Protein AF-00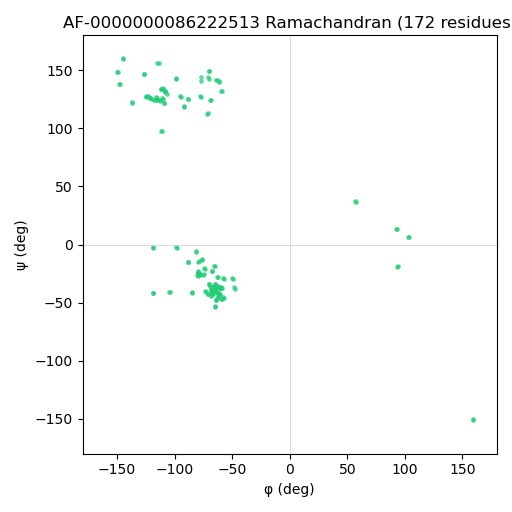00000086222513 (afdb_homodimer)

Sequence (176 aa):
MNMETVELKVEMVGIHEKRVRKCLSKLKGIDKVEVEAKSEKVVVMGYAHKNRILKAIRRSGLKADFWSPQNELLQAYAANFTFNKFLHMNMETVELKVEMVGIHEKRVRKCLSKLKGIDKVEVEAKSEKVVVMGYAHKNRILKAIRRSGLKADFWSPQNELLQAYAANFTFNKFLH

Organism: Solanum pennellii (NCBI:txid28526)

Secondary structure (DSSP, 8-state):
---EEEEEEE--SSHHHHHHHHHHHTSTTEEEEEEETTTTEEEEEESS-HHHHHHHHHHTT--EEE--HHHHHHHHHHTTTGGGGGT-/---EEEEEEE--SSHHHHHHHHHHHTSTTEEEEEEETTTTEEEEEESS-HHHHHHHHHHTT--EEE--HHHHHHHHHHTTGGGGGGT-

Radius of gyration: 19.34 Å; Cα contacts (8 Å, |Δi|>4): 231; chains: 2; bounding box: 24×59×64 Å

Nearest PDB structures (foldseek):
  8r7d-assembly2_C  TM=9.690E-01  e=1.485E-02  Oryza sativa
  1qup-assembly1_B  TM=9.233E-01  e=1.818E-02  Saccharomyces cerevisiae
  1cc7-assembly1_A  TM=8.878E-01  e=4.375E-02  Saccharomyces cerevisiae
  6fp6-assembly4_H  TM=8.822E-01  e=6.562E-02  Homo sapiens
  6fp6-assembly8_P  TM=8.823E-01  e=1.053E-01  Homo sapiens

InterPro domains:
  IPR006121 Heavy metal-associated domain, HMA [PF00403] (17-61)
  IPR006121 Heavy metal-associated domain, HMA [PS50846] (1-65)
  IPR006121 Heavy metal-associated domain, HMA [cd00371] (7-64)
  IPR036163 Heavy metal-associated domain superfamily [SSF55008] (3-70)

Structure (mmCIF, N/CA/C/O backbone):
data_AF-0000000086222513-model_v1
#
loop_
_entity.id
_entity.type
_entity.pdbx_description
1 polymer 'Heavy metal-associated isoprenylated plant protein 30-like'
#
loop_
_atom_site.group_PDB
_atom_site.id
_atom_site.type_symbol
_atom_site.label_atom_id
_atom_site.label_alt_id
_atom_site.label_comp_id
_atom_site.label_asym_id
_atom_site.label_entity_id
_atom_site.label_seq_id
_atom_site.pdbx_PDB_ins_code
_atom_site.Cartn_x
_atom_site.Cartn_y
_atom_site.Cartn_z
_atom_site.occupancy
_atom_site.B_iso_or_equiv
_atom_site.auth_seq_id
_atom_site.auth_comp_id
_atom_site.auth_asym_id
_atom_site.auth_atom_id
_atom_site.pdbx_PDB_model_num
ATOM 1 N N . MET A 1 1 ? 5.281 30.734 15.453 1 66.5 1 MET A N 1
ATOM 2 C CA . MET A 1 1 ? 4.844 30.141 14.188 1 66.5 1 MET A CA 1
ATOM 3 C C . MET A 1 1 ? 3.527 29.391 14.359 1 66.5 1 MET A C 1
ATOM 5 O O . MET A 1 1 ? 3.301 28.766 15.398 1 66.5 1 MET A O 1
ATOM 9 N N . ASN A 1 2 ? 2.424 29.734 13.664 1 87.69 2 ASN A N 1
ATOM 10 C CA . ASN A 1 2 ? 1.096 29.172 13.898 1 87.69 2 ASN A CA 1
ATOM 11 C C . ASN A 1 2 ? 0.971 27.781 13.305 1 87.69 2 ASN A C 1
ATOM 13 O O . ASN A 1 2 ? 1.627 27.453 12.312 1 87.69 2 ASN A O 1
ATOM 17 N N . MET A 1 3 ? 0.255 27.062 14.055 1 91.12 3 MET A N 1
ATOM 18 C CA . MET A 1 3 ? -0.045 25.719 13.586 1 91.12 3 MET A CA 1
ATOM 19 C C . MET A 1 3 ? -0.782 25.75 12.25 1 91.12 3 MET A C 1
ATOM 21 O O . MET A 1 3 ? -1.661 26.594 12.047 1 91.12 3 MET A O 1
ATOM 25 N N . GLU A 1 4 ? -0.305 24.922 11.297 1 95.12 4 GLU A N 1
ATOM 26 C CA . GLU A 1 4 ? -0.98 24.828 10.008 1 95.12 4 GLU A CA 1
ATOM 27 C C . GLU A 1 4 ? -1.569 23.438 9.797 1 95.12 4 GLU A C 1
ATOM 29 O O . GLU A 1 4 ? -1.175 22.484 10.469 1 95.12 4 GLU A O 1
ATOM 34 N N . THR A 1 5 ? -2.617 23.422 8.906 1 97.06 5 THR A N 1
ATOM 35 C CA . THR A 1 5 ? -3.213 22.156 8.477 1 97.06 5 THR A CA 1
ATOM 36 C C . THR A 1 5 ? -2.867 21.859 7.023 1 97.06 5 THR A C 1
ATOM 38 O O . THR A 1 5 ? -3.074 22.703 6.148 1 97.06 5 THR A O 1
ATOM 41 N N . VAL A 1 6 ? -2.262 20.766 6.859 1 97.06 6 VAL A N 1
ATOM 42 C CA . VAL A 1 6 ? -1.928 20.312 5.512 1 97.06 6 VAL A CA 1
ATOM 43 C C . VAL A 1 6 ? -2.789 19.109 5.145 1 97.06 6 VAL A C 1
ATOM 45 O O . VAL A 1 6 ? -2.867 18.141 5.906 1 97.06 6 VAL A O 1
ATOM 48 N N . GLU A 1 7 ? -3.496 19.203 4.008 1 96.88 7 GLU A N 1
ATOM 49 C CA . GLU A 1 7 ? -4.305 18.094 3.512 1 96.88 7 GLU A CA 1
ATOM 50 C C . GLU A 1 7 ? -3.674 17.469 2.27 1 96.88 7 GLU A C 1
ATOM 52 O O . GLU A 1 7 ? -3.293 18.172 1.336 1 96.88 7 GLU A O 1
ATOM 57 N N . LEU A 1 8 ? -3.619 16.156 2.348 1 96.88 8 LEU A N 1
ATOM 58 C CA . LEU A 1 8 ? -3.012 15.43 1.237 1 96.88 8 LEU A CA 1
ATOM 59 C C . LEU A 1 8 ? -3.955 14.352 0.712 1 96.88 8 LEU A C 1
ATOM 61 O O . LEU A 1 8 ? -4.766 13.812 1.466 1 96.88 8 LEU A O 1
ATOM 65 N N . LYS A 1 9 ? -3.891 14.109 -0.596 1 93.94 9 LYS A N 1
ATOM 66 C CA . LYS A 1 9 ? -4.406 12.898 -1.227 1 93.94 9 LYS A CA 1
ATOM 67 C C . LYS A 1 9 ? -3.322 11.828 -1.331 1 93.94 9 LYS A C 1
ATOM 69 O O . LYS A 1 9 ? -2.266 12.062 -1.92 1 93.94 9 LYS A O 1
ATOM 74 N N . VAL A 1 10 ? -3.57 10.719 -0.691 1 92.31 10 VAL A N 1
ATOM 75 C CA . VAL A 1 10 ? -2.611 9.617 -0.683 1 92.31 10 VAL A CA 1
ATOM 76 C C . VAL A 1 10 ? -3.26 8.359 -1.253 1 92.31 10 VAL A C 1
ATOM 78 O O . VAL A 1 10 ? -4.324 7.938 -0.79 1 92.31 10 VAL A O 1
ATOM 81 N N . GLU A 1 11 ? -2.656 7.754 -2.246 1 87 11 GLU A N 1
ATOM 82 C CA . GLU A 1 11 ? -3.182 6.512 -2.809 1 87 11 GLU A CA 1
ATOM 83 C C . GLU A 1 11 ? -2.982 5.344 -1.849 1 87 11 GLU A C 1
ATOM 85 O O . GLU A 1 11 ? -1.849 4.969 -1.547 1 87 11 GLU A O 1
ATOM 90 N N . MET A 1 12 ? -4.078 4.844 -1.332 1 80.19 12 MET A N 1
ATOM 91 C CA . MET A 1 12 ? -4 3.793 -0.323 1 80.19 12 MET A CA 1
ATOM 92 C C . MET A 1 12 ? -4.68 2.518 -0.813 1 80.19 12 MET A C 1
ATOM 94 O O . MET A 1 12 ? -4.195 1.414 -0.563 1 80.19 12 MET A O 1
ATOM 98 N N . VAL A 1 13 ? -5.73 2.668 -1.409 1 73.81 13 VAL A N 1
ATOM 99 C CA . VAL A 1 13 ? -6.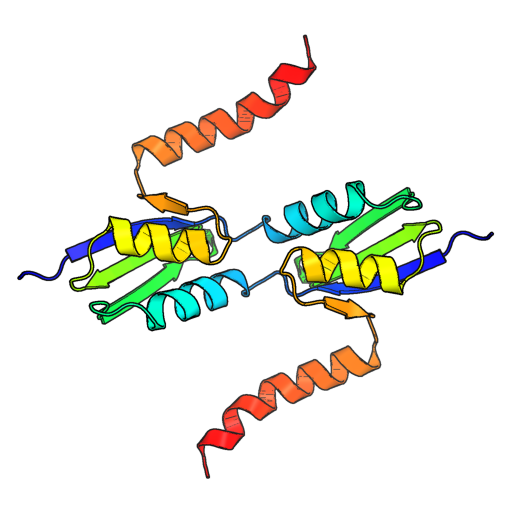52 1.505 -1.803 1 73.81 13 VAL A CA 1
ATOM 100 C C . VAL A 1 13 ? -6.18 1.11 -3.238 1 73.81 13 VAL A C 1
ATOM 102 O O . VAL A 1 13 ? -6.137 1.961 -4.129 1 73.81 13 VAL A O 1
ATOM 105 N N . GLY A 1 14 ? -5.828 -0.152 -3.443 1 77.81 14 GLY A N 1
ATOM 106 C CA . GLY A 1 14 ? -5.605 -0.636 -4.797 1 77.81 14 GLY A CA 1
ATOM 107 C C . GLY A 1 14 ? -4.152 -0.563 -5.223 1 77.81 14 GLY A C 1
ATOM 108 O O . GLY A 1 14 ? -3.742 -1.238 -6.168 1 77.81 14 GLY A O 1
ATOM 109 N N . ILE A 1 15 ? -3.455 0.23 -4.508 1 74.88 15 ILE A N 1
ATOM 110 C CA . ILE A 1 15 ? -2.061 0.443 -4.883 1 74.88 15 ILE A CA 1
ATOM 111 C C . ILE A 1 15 ? -1.274 -0.854 -4.707 1 74.88 15 ILE A C 1
ATOM 113 O O . ILE A 1 15 ? -0.42 -1.187 -5.531 1 74.88 15 ILE A O 1
ATOM 117 N N . HIS A 1 16 ? -1.688 -1.471 -3.725 1 82.81 16 HIS A N 1
ATOM 118 C CA . HIS A 1 16 ? -0.918 -2.678 -3.451 1 82.81 16 HIS A CA 1
ATOM 119 C C . HIS A 1 16 ? -1.229 -3.771 -4.465 1 82.81 16 HIS A C 1
ATOM 121 O O . HIS A 1 16 ? -0.334 -4.516 -4.875 1 82.81 16 HIS A O 1
ATOM 127 N N . GLU A 1 17 ? -2.57 -3.83 -4.793 1 86.62 17 GLU A N 1
ATOM 128 C CA . GLU A 1 17 ? -2.877 -4.77 -5.867 1 86.62 17 GLU A CA 1
ATOM 129 C C . GLU A 1 17 ? -2.1 -4.434 -7.137 1 86.62 17 GLU A C 1
ATOM 131 O O . GLU A 1 17 ? -1.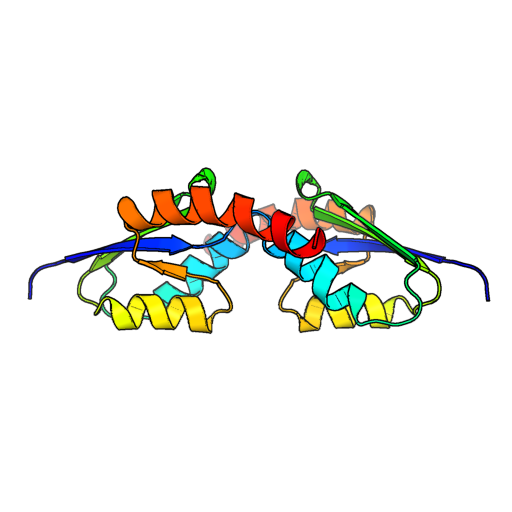528 -5.316 -7.773 1 86.62 17 GLU A O 1
ATOM 136 N N . LYS A 1 18 ? -2.107 -3.18 -7.453 1 87.31 18 LYS A N 1
ATOM 137 C CA . LYS A 1 18 ? -1.381 -2.73 -8.633 1 87.31 18 LYS A CA 1
ATOM 138 C C . LYS A 1 18 ? 0.103 -3.07 -8.531 1 87.31 18 LYS A C 1
ATOM 140 O O . LYS A 1 18 ? 0.712 -3.516 -9.508 1 87.31 18 LYS A O 1
ATOM 145 N N . ARG A 1 19 ? 0.602 -2.961 -7.383 1 87.12 19 ARG A N 1
ATOM 146 C CA . ARG A 1 19 ? 2.01 -3.258 -7.137 1 87.12 19 ARG A CA 1
ATOM 147 C C . ARG A 1 19 ? 2.293 -4.746 -7.305 1 87.12 19 ARG A C 1
ATOM 149 O O . ARG A 1 19 ? 3.277 -5.129 -7.938 1 87.12 19 ARG A O 1
ATOM 156 N N . VAL A 1 20 ? 1.455 -5.52 -6.789 1 93.81 20 VAL A N 1
ATOM 157 C CA . VAL A 1 20 ? 1.596 -6.969 -6.918 1 93.81 20 VAL A CA 1
ATOM 158 C C . VAL A 1 20 ? 1.597 -7.359 -8.391 1 93.81 20 VAL A C 1
ATOM 160 O O . VAL A 1 20 ? 2.486 -8.078 -8.852 1 93.81 20 VAL A O 1
ATOM 163 N N . ARG A 1 21 ? 0.693 -6.836 -9.125 1 95 21 ARG A N 1
ATOM 164 C CA . ARG A 1 21 ? 0.576 -7.191 -10.531 1 95 21 ARG A CA 1
ATOM 165 C C . ARG A 1 21 ? 1.776 -6.688 -11.328 1 95 21 ARG A C 1
ATOM 167 O O . ARG A 1 21 ? 2.334 -7.418 -12.148 1 95 21 ARG A O 1
ATOM 174 N N . LYS A 1 22 ? 2.172 -5.527 -10.992 1 93.94 22 LYS A N 1
ATOM 175 C CA . LYS A 1 22 ? 3.291 -4.926 -11.711 1 93.94 22 LYS A CA 1
ATOM 176 C C . LYS A 1 22 ? 4.578 -5.715 -11.484 1 93.94 22 LYS A C 1
ATOM 178 O O . LYS A 1 22 ? 5.277 -6.062 -12.438 1 93.94 22 LYS A O 1
ATOM 183 N N . CYS A 1 23 ? 4.926 -5.934 -10.32 1 94.94 23 CYS A N 1
ATOM 184 C CA . CYS A 1 23 ? 6.18 -6.625 -10.031 1 94.94 23 CYS A CA 1
ATOM 185 C C . CYS A 1 23 ? 6.164 -8.039 -10.602 1 94.94 23 CYS A C 1
ATOM 187 O O . CYS A 1 23 ? 7.188 -8.539 -11.07 1 94.94 23 CYS A O 1
ATOM 189 N N . LEU A 1 24 ? 5.023 -8.703 -10.578 1 97.62 24 LEU A N 1
ATOM 190 C CA . LEU A 1 24 ? 4.957 -10.078 -11.055 1 97.62 24 LEU A CA 1
ATOM 191 C C . LEU A 1 24 ? 4.93 -10.133 -12.578 1 97.62 24 LEU A C 1
ATOM 193 O O . LEU A 1 24 ? 5.293 -11.141 -13.172 1 97.62 24 LEU A O 1
ATOM 197 N N . SER A 1 25 ? 4.465 -9.086 -13.164 1 96.94 25 SER A N 1
ATOM 198 C CA . SER A 1 25 ? 4.441 -9.039 -14.625 1 96.94 25 SER A CA 1
ATOM 199 C C . SER A 1 25 ? 5.852 -9.047 -15.203 1 96.94 25 SER A C 1
ATOM 201 O O . SER A 1 25 ? 6.051 -9.398 -16.359 1 96.94 25 SER A O 1
ATOM 203 N N . LYS A 1 26 ? 6.816 -8.719 -14.398 1 96.38 26 LYS A N 1
ATOM 204 C CA . LYS A 1 26 ? 8.211 -8.672 -14.82 1 96.38 26 LYS A CA 1
ATOM 205 C C . LYS A 1 26 ? 8.883 -10.031 -14.648 1 96.38 26 LYS A C 1
ATOM 207 O O . LYS A 1 26 ? 10.008 -10.242 -15.109 1 96.38 26 LYS A O 1
ATOM 212 N N . LEU A 1 27 ? 8.297 -10.891 -13.938 1 96.56 27 LEU A N 1
ATOM 213 C CA . LEU A 1 27 ? 8.844 -12.211 -13.641 1 96.56 27 LEU A CA 1
ATOM 214 C C . LEU A 1 27 ? 8.438 -13.219 -14.711 1 96.56 27 LEU A C 1
ATOM 216 O O . LEU A 1 27 ? 7.258 -13.336 -15.039 1 96.56 27 LEU A O 1
ATOM 220 N N . LYS A 1 28 ? 9.383 -13.875 -15.297 1 96.5 28 LYS A N 1
ATOM 221 C CA . LYS A 1 28 ? 9.086 -14.93 -16.281 1 96.5 28 LYS A CA 1
ATOM 222 C C . LYS A 1 28 ? 8.484 -16.156 -15.594 1 96.5 28 LYS A C 1
ATOM 224 O O . LYS A 1 28 ? 8.789 -16.438 -14.438 1 96.5 28 LYS A O 1
ATOM 229 N N . GLY A 1 29 ? 7.652 -16.828 -16.328 1 97 29 GLY A N 1
ATOM 230 C CA . GLY A 1 29 ? 7.125 -18.094 -15.852 1 97 29 GLY A CA 1
ATOM 231 C C . GLY A 1 29 ? 5.812 -17.969 -15.109 1 97 29 GLY A C 1
ATOM 232 O O . GLY A 1 29 ? 5.41 -18.859 -14.375 1 97 29 GLY A O 1
ATOM 233 N N . ILE A 1 30 ? 5.211 -16.859 -15.219 1 97.88 30 ILE A N 1
ATOM 234 C CA . ILE A 1 30 ? 3.922 -16.641 -14.57 1 97.88 30 ILE A CA 1
ATOM 235 C C . ILE A 1 30 ? 2.814 -16.609 -15.617 1 97.88 30 ILE A C 1
ATOM 237 O O . ILE A 1 30 ? 2.916 -15.898 -16.625 1 97.88 30 ILE A O 1
ATOM 241 N N . ASP A 1 31 ? 1.771 -17.312 -15.422 1 97.25 31 ASP A N 1
ATOM 242 C CA . ASP A 1 31 ? 0.666 -17.406 -16.375 1 97.25 31 ASP A CA 1
ATOM 243 C C . ASP A 1 31 ? -0.537 -16.594 -15.898 1 97.25 31 ASP A C 1
ATOM 245 O O . ASP A 1 31 ? -1.235 -15.977 -16.703 1 97.25 31 ASP A O 1
ATOM 249 N N . LYS A 1 32 ? -0.775 -16.703 -14.555 1 97.81 32 LYS A N 1
ATOM 250 C CA . LYS A 1 32 ? -1.975 -16.078 -14.008 1 97.81 32 LYS A CA 1
ATOM 251 C C . LYS A 1 32 ? -1.737 -15.586 -12.586 1 97.81 32 LYS A C 1
ATOM 253 O O . LYS A 1 32 ? -1.1 -16.266 -11.781 1 97.81 32 LYS A O 1
ATOM 258 N N . VAL A 1 33 ? -2.246 -14.422 -12.344 1 97.94 33 VAL A N 1
ATOM 259 C CA . VAL A 1 33 ? -2.215 -13.867 -10.992 1 97.94 33 VAL A CA 1
ATOM 260 C C . VAL A 1 33 ? -3.631 -13.508 -10.547 1 97.94 33 VAL A C 1
ATOM 262 O O . VAL A 1 33 ? -4.355 -12.812 -11.25 1 97.94 33 VAL A O 1
ATOM 265 N N . GLU A 1 34 ? -4.059 -13.984 -9.383 1 97.38 34 GLU A N 1
ATOM 266 C CA . GLU A 1 34 ? -5.312 -13.609 -8.734 1 97.38 34 GLU A CA 1
ATOM 267 C C . GLU A 1 34 ? -5.059 -12.914 -7.402 1 97.38 34 GLU A C 1
ATOM 269 O O . GLU A 1 34 ? -4.324 -13.43 -6.555 1 97.38 34 GLU A O 1
ATOM 274 N N . VAL A 1 35 ? -5.648 -11.789 -7.301 1 94.75 35 VAL A N 1
ATOM 275 C CA . VAL A 1 35 ? -5.469 -11.008 -6.082 1 94.75 35 VAL A CA 1
ATOM 276 C C . VAL A 1 35 ? -6.805 -10.859 -5.359 1 94.75 35 VAL A C 1
ATOM 278 O O . VAL A 1 35 ? -7.797 -10.445 -5.961 1 94.75 35 VAL A O 1
ATOM 281 N N . GLU A 1 36 ? -6.832 -11.258 -4.105 1 90.69 36 GLU A N 1
ATOM 282 C CA . GLU A 1 36 ? -7.969 -11.031 -3.219 1 90.69 36 GLU A CA 1
ATOM 283 C C . GLU A 1 36 ? -7.617 -10.031 -2.119 1 90.69 36 GLU A C 1
ATOM 285 O O . GLU A 1 36 ? -7.141 -10.422 -1.051 1 90.69 36 GLU A O 1
ATOM 290 N N . ALA A 1 37 ? -7.977 -8.844 -2.344 1 84.38 37 ALA A N 1
ATOM 291 C CA . ALA A 1 37 ? -7.57 -7.754 -1.465 1 84.38 37 ALA A CA 1
ATOM 292 C C . ALA A 1 37 ? -8.18 -7.914 -0.074 1 84.38 37 ALA A C 1
ATOM 294 O O 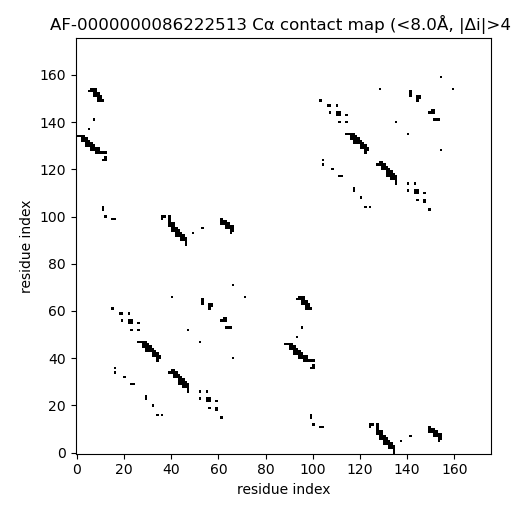. ALA A 1 37 ? -7.496 -7.707 0.934 1 84.38 37 ALA A O 1
ATOM 295 N N . LYS A 1 38 ? -9.438 -8.336 0.024 1 82.5 38 LYS A N 1
ATOM 296 C CA . LYS A 1 38 ? -10.125 -8.453 1.307 1 82.5 38 LYS A CA 1
ATOM 297 C C . LYS A 1 38 ? -9.469 -9.508 2.191 1 82.5 38 LYS A C 1
ATOM 299 O O . LYS A 1 38 ? -9.289 -9.297 3.393 1 82.5 38 LYS A O 1
ATOM 304 N N . SER A 1 39 ? -9.031 -10.516 1.586 1 88 39 SER A N 1
ATOM 305 C CA . SER A 1 39 ? -8.414 -11.594 2.348 1 88 39 SER A CA 1
ATOM 306 C C . SER A 1 39 ? -6.891 -11.5 2.316 1 88 39 SER A C 1
ATOM 308 O O . SER A 1 39 ? -6.199 -12.336 2.904 1 88 39 SER A O 1
ATOM 310 N N . GLU A 1 40 ? -6.375 -10.531 1.592 1 90.31 40 GLU A N 1
ATOM 311 C CA . GLU A 1 40 ? -4.938 -10.32 1.455 1 90.31 40 GLU A CA 1
ATOM 312 C C . GLU A 1 40 ? -4.242 -11.57 0.918 1 90.31 40 GLU A C 1
ATOM 314 O O . GLU A 1 40 ? -3.186 -11.961 1.415 1 90.31 40 GLU A O 1
ATOM 319 N N . LYS A 1 41 ? -4.906 -12.25 0.005 1 93.62 41 LYS A N 1
ATOM 320 C CA . LYS A 1 41 ? -4.426 -13.484 -0.608 1 93.62 41 LYS A CA 1
ATOM 321 C C . LYS A 1 41 ? -4.066 -13.266 -2.074 1 93.62 41 LYS A C 1
ATOM 323 O O . LYS A 1 41 ? -4.801 -12.602 -2.809 1 93.62 41 LYS A O 1
ATOM 328 N N . VAL A 1 42 ? -2.9 -13.805 -2.445 1 97.06 42 VAL A N 1
ATOM 329 C CA . VAL A 1 42 ? -2.447 -13.781 -3.834 1 97.06 42 VAL A CA 1
ATOM 330 C C . VAL A 1 42 ? -2.191 -15.211 -4.312 1 97.06 42 VAL A C 1
ATOM 332 O O . VAL A 1 42 ? -1.52 -15.984 -3.633 1 97.06 42 VAL A O 1
ATOM 335 N N . VAL A 1 43 ? -2.777 -15.547 -5.406 1 98.06 43 VAL A N 1
ATOM 336 C CA . VAL A 1 43 ? -2.582 -16.859 -6.023 1 98.06 43 VAL A CA 1
ATOM 337 C C . VAL A 1 43 ? -1.843 -16.703 -7.352 1 98.06 43 VAL A C 1
ATOM 339 O O . VAL A 1 43 ? -2.299 -15.977 -8.242 1 98.06 43 VAL A O 1
ATOM 342 N N . VAL A 1 44 ? -0.735 -17.391 -7.434 1 98.25 44 VAL A N 1
ATOM 343 C CA . VAL A 1 44 ? 0.096 -17.312 -8.633 1 98.25 44 VAL A CA 1
ATOM 344 C C . VAL A 1 44 ? 0.192 -18.672 -9.297 1 98.25 44 VAL A C 1
ATOM 346 O O . VAL A 1 44 ? 0.522 -19.672 -8.648 1 98.25 44 VAL A O 1
ATOM 349 N N . MET A 1 45 ? -0.17 -18.703 -10.562 1 98.44 45 MET A N 1
ATOM 350 C CA . MET A 1 45 ? -0.056 -19.922 -11.352 1 98.44 45 MET A CA 1
ATOM 351 C C . MET A 1 45 ? 1.019 -19.781 -12.43 1 98.44 45 MET A C 1
ATOM 353 O O . MET A 1 45 ? 1.068 -18.766 -13.125 1 98.44 45 MET A O 1
ATOM 357 N N . GLY A 1 46 ? 1.906 -20.875 -12.523 1 97.81 46 GLY A N 1
ATOM 358 C CA . GLY A 1 46 ? 2.959 -20.844 -13.531 1 97.81 46 GLY A CA 1
ATOM 359 C C . GLY A 1 46 ? 4.105 -21.781 -13.219 1 97.81 46 GLY A C 1
ATOM 360 O O . GLY A 1 46 ? 3.896 -22.844 -12.617 1 97.81 46 GLY A O 1
ATOM 361 N N . TYR A 1 47 ? 5.289 -21.312 -13.734 1 97.06 47 TYR A N 1
ATOM 362 C CA . TYR A 1 47 ? 6.449 -22.188 -13.656 1 97.06 47 TYR A CA 1
ATOM 363 C C . TYR A 1 47 ? 7.555 -21.562 -12.82 1 97.06 47 TYR A C 1
ATOM 365 O O . TYR A 1 47 ? 8.562 -22.203 -12.523 1 97.06 47 TYR A O 1
ATOM 373 N N . ALA A 1 48 ? 7.25 -20.391 -12.414 1 96.81 48 ALA A N 1
ATOM 374 C CA . ALA A 1 48 ? 8.258 -19.688 -11.633 1 96.81 48 ALA A CA 1
ATOM 375 C C . ALA A 1 48 ? 8.414 -20.312 -10.242 1 96.81 48 ALA A C 1
ATOM 377 O O . ALA A 1 48 ? 7.426 -20.734 -9.641 1 96.81 48 ALA A O 1
ATOM 378 N N . HIS A 1 49 ? 9.625 -20.312 -9.797 1 96.69 49 HIS A N 1
ATOM 379 C CA . HIS A 1 49 ? 9.898 -20.828 -8.461 1 96.69 49 HIS A CA 1
ATOM 380 C C . HIS A 1 49 ? 9.219 -19.969 -7.395 1 96.69 49 HIS A C 1
ATOM 382 O O . HIS A 1 49 ? 9.242 -18.734 -7.477 1 96.69 49 HIS A O 1
ATOM 388 N N . LYS A 1 50 ? 8.719 -20.641 -6.395 1 97.25 50 LYS A N 1
ATOM 389 C CA . LYS A 1 50 ? 7.945 -19.984 -5.348 1 97.25 50 LYS A CA 1
ATOM 390 C C . LYS A 1 50 ? 8.773 -18.922 -4.637 1 97.25 50 LYS A C 1
ATOM 392 O O . LY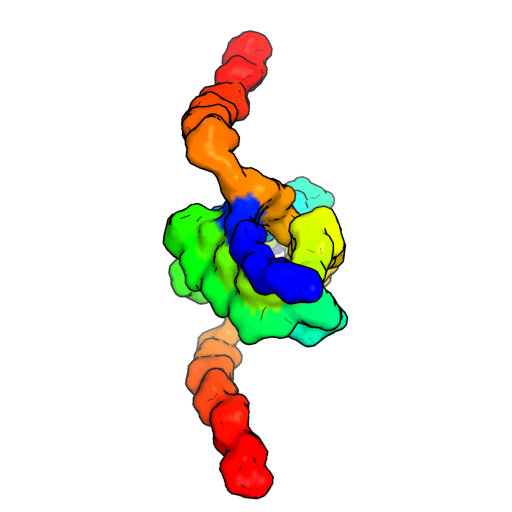S A 1 50 ? 8.266 -17.844 -4.312 1 97.25 50 LYS A O 1
ATOM 397 N N . ASN A 1 51 ? 10 -19.172 -4.449 1 97.56 51 ASN A N 1
ATOM 398 C CA . ASN A 1 51 ? 10.852 -18.219 -3.748 1 97.56 51 ASN A CA 1
ATOM 399 C C . ASN A 1 51 ? 11.094 -16.969 -4.586 1 97.56 51 ASN A C 1
ATOM 401 O O . ASN A 1 51 ? 11.242 -15.875 -4.047 1 97.56 51 ASN A O 1
ATOM 405 N N . ARG A 1 52 ? 11.164 -17.172 -5.855 1 97.5 52 ARG A N 1
ATOM 406 C CA . ARG A 1 52 ? 11.32 -16.016 -6.742 1 97.5 52 ARG A CA 1
ATOM 407 C C . ARG A 1 52 ? 10.086 -15.125 -6.695 1 97.5 52 ARG A C 1
ATOM 409 O O . ARG A 1 52 ? 10.203 -13.898 -6.715 1 97.5 52 ARG A O 1
ATOM 416 N N . ILE A 1 53 ? 8.969 -15.75 -6.613 1 98.19 53 ILE A N 1
ATOM 417 C CA . ILE A 1 53 ? 7.707 -15.023 -6.52 1 98.19 53 ILE A CA 1
ATOM 418 C C . ILE A 1 53 ? 7.676 -14.219 -5.223 1 98.19 53 ILE A C 1
ATOM 420 O O . ILE A 1 53 ? 7.418 -13.008 -5.242 1 98.19 53 ILE A O 1
ATOM 424 N N . LEU A 1 54 ? 8.023 -14.875 -4.156 1 97.94 54 LEU A N 1
ATOM 425 C CA . LEU A 1 54 ? 8.023 -14.219 -2.852 1 97.94 54 LEU A CA 1
ATOM 426 C C . LEU A 1 54 ? 9.023 -13.07 -2.82 1 97.94 54 LEU A C 1
ATOM 428 O O . LEU A 1 54 ? 8.695 -11.969 -2.367 1 97.94 54 LEU A O 1
ATOM 432 N N . LYS A 1 55 ? 10.156 -13.336 -3.32 1 97.5 55 LYS A N 1
ATOM 433 C CA . LYS A 1 55 ? 11.211 -12.328 -3.328 1 97.5 55 LYS A CA 1
ATOM 434 C C . LYS A 1 55 ? 10.812 -11.117 -4.164 1 97.5 55 LYS A C 1
ATOM 436 O O . LYS A 1 55 ? 11.062 -9.977 -3.773 1 97.5 55 LYS A O 1
ATOM 441 N N . ALA A 1 56 ? 10.203 -11.352 -5.258 1 97 56 ALA A N 1
ATOM 442 C CA . ALA A 1 56 ? 9.758 -10.266 -6.133 1 97 56 ALA A CA 1
ATOM 443 C C . ALA A 1 56 ? 8.758 -9.359 -5.418 1 97 56 ALA A C 1
ATOM 445 O O . ALA A 1 56 ? 8.867 -8.133 -5.484 1 97 56 ALA A O 1
ATOM 446 N N . ILE A 1 57 ? 7.816 -9.914 -4.684 1 95.69 57 ILE A N 1
ATOM 447 C CA . ILE A 1 57 ? 6.797 -9.156 -3.971 1 95.69 57 ILE A CA 1
ATOM 448 C C . ILE A 1 57 ? 7.441 -8.375 -2.828 1 95.69 57 ILE A C 1
ATOM 450 O O . ILE A 1 57 ? 7.18 -7.18 -2.66 1 95.69 57 ILE A O 1
ATOM 454 N N . ARG A 1 58 ? 8.383 -8.992 -2.182 1 93.19 58 ARG A N 1
ATOM 455 C CA . ARG A 1 58 ? 9.07 -8.328 -1.08 1 93.19 58 ARG A CA 1
ATOM 456 C C . ARG A 1 58 ? 9.945 -7.188 -1.589 1 93.19 58 ARG A C 1
ATOM 458 O O . ARG A 1 58 ? 10.031 -6.129 -0.961 1 93.19 58 ARG A O 1
ATOM 465 N N . ARG A 1 59 ? 10.5 -7.402 -2.699 1 92.62 59 ARG A N 1
ATOM 466 C CA . ARG A 1 59 ? 11.367 -6.391 -3.291 1 92.62 59 ARG A CA 1
ATOM 467 C C . ARG A 1 59 ? 10.562 -5.164 -3.715 1 92.62 59 ARG A C 1
ATOM 469 O O . ARG A 1 59 ? 11.109 -4.062 -3.809 1 92.62 59 ARG A O 1
ATOM 476 N N . SER A 1 60 ? 9.289 -5.375 -3.922 1 88.44 60 SER A N 1
ATOM 477 C CA . SER A 1 60 ? 8.438 -4.254 -4.301 1 88.44 60 SER A CA 1
ATOM 478 C C . SER A 1 60 ? 8.023 -3.438 -3.082 1 88.44 60 SER A C 1
ATOM 480 O O . SER A 1 60 ? 7.336 -2.422 -3.211 1 88.44 60 SER A O 1
ATOM 482 N N . GLY A 1 61 ? 8.391 -3.926 -1.854 1 82 61 GLY A N 1
ATOM 483 C CA . GLY A 1 61 ? 8.133 -3.17 -0.638 1 82 61 GLY A CA 1
ATOM 484 C C . GLY A 1 61 ? 6.941 -3.691 0.147 1 82 61 GLY A C 1
ATOM 485 O O . GLY A 1 61 ? 6.52 -3.074 1.128 1 82 61 GLY A O 1
ATOM 486 N N . LEU A 1 62 ? 6.398 -4.852 -0.34 1 86.62 62 LEU A N 1
ATOM 487 C CA . LEU A 1 62 ? 5.238 -5.418 0.338 1 86.62 62 LEU A CA 1
ATOM 488 C C . LEU A 1 62 ? 5.652 -6.543 1.281 1 86.62 62 LEU A C 1
ATOM 490 O O . LEU A 1 62 ? 6.582 -7.297 0.984 1 86.62 62 LEU A O 1
ATOM 494 N N . LYS A 1 63 ? 4.941 -6.57 2.402 1 88.19 63 LYS A N 1
ATOM 495 C CA . LYS A 1 63 ? 5.102 -7.727 3.285 1 88.19 63 LYS A CA 1
ATOM 496 C C . LYS A 1 63 ? 4.328 -8.93 2.758 1 88.19 63 LYS A C 1
ATOM 498 O O . LYS A 1 63 ? 3.135 -8.828 2.461 1 88.19 63 LYS A O 1
ATOM 503 N N . ALA A 1 64 ? 5.074 -10.016 2.656 1 93.69 64 ALA A N 1
ATOM 504 C CA . ALA A 1 64 ? 4.426 -11.195 2.094 1 93.69 64 ALA A CA 1
ATOM 505 C C . ALA A 1 64 ? 5.027 -12.477 2.67 1 93.69 64 ALA A C 1
ATOM 507 O O . ALA A 1 64 ? 6.199 -12.5 3.061 1 93.69 64 ALA A O 1
ATOM 508 N N . ASP A 1 65 ? 4.184 -13.453 2.768 1 95.25 65 ASP A N 1
ATOM 509 C CA . ASP A 1 65 ? 4.574 -14.812 3.135 1 95.25 65 ASP A CA 1
ATOM 510 C C . ASP A 1 65 ? 3.729 -15.852 2.398 1 95.25 65 ASP A C 1
ATOM 512 O O . ASP A 1 65 ? 2.654 -15.531 1.886 1 95.25 65 ASP A O 1
ATOM 516 N N . PHE A 1 66 ? 4.285 -17.062 2.359 1 96.12 66 PHE A N 1
ATOM 517 C CA . PHE A 1 66 ? 3.451 -18.125 1.789 1 96.12 66 PHE A CA 1
ATOM 518 C C . PHE A 1 66 ? 2.191 -18.312 2.621 1 96.12 66 PHE A C 1
ATOM 520 O O . PHE A 1 66 ? 2.238 -18.266 3.852 1 96.12 66 PHE A O 1
ATOM 527 N N . TRP A 1 67 ? 1.172 -18.531 1.948 1 92.38 67 TRP A N 1
ATOM 528 C CA . TRP A 1 67 ? -0.098 -18.766 2.625 1 92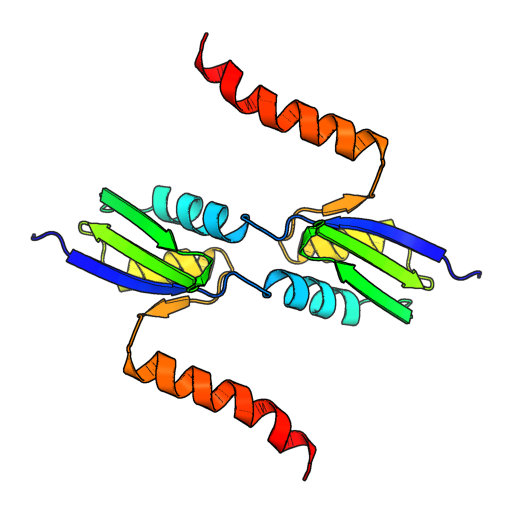.38 67 TRP A CA 1
ATOM 529 C C . TRP A 1 67 ? -0.074 -20.109 3.365 1 92.38 67 TRP A C 1
ATOM 531 O O . TRP A 1 67 ? 0.406 -21.109 2.836 1 92.38 67 TRP A O 1
ATOM 541 N N . SER A 1 68 ? -0.318 -20.094 4.559 1 84.81 68 SER A N 1
ATOM 542 C CA . SER A 1 68 ? -0.469 -21.297 5.363 1 84.81 68 SER A CA 1
ATOM 543 C C . SER A 1 68 ? -1.649 -21.188 6.32 1 84.81 68 SER A C 1
ATOM 545 O O . SER A 1 68 ? -1.804 -20.172 7.004 1 84.81 68 SER A O 1
ATOM 547 N N . PRO A 1 69 ? -2.537 -22.156 6.141 1 73.56 69 PRO A N 1
ATOM 548 C CA . PRO A 1 69 ? -3.633 -22.109 7.113 1 73.56 69 PRO A CA 1
ATOM 549 C C . PRO A 1 69 ? -3.141 -21.969 8.547 1 73.56 69 PRO A C 1
ATOM 551 O O . PRO A 1 69 ? -3.787 -21.297 9.359 1 73.56 69 PRO A O 1
ATOM 554 N N . GLN A 1 70 ? -2.018 -22.641 8.766 1 65.56 70 GLN A N 1
ATOM 555 C CA . GLN A 1 70 ? -1.492 -22.562 10.125 1 65.56 70 GLN A CA 1
ATOM 556 C C . GLN A 1 70 ? -1.024 -21.141 10.445 1 65.56 70 GLN A C 1
ATOM 558 O O . GLN A 1 70 ? -1.244 -20.641 11.555 1 65.56 70 GLN A O 1
ATOM 563 N N . ASN A 1 71 ? -0.386 -20.469 9.578 1 62.06 71 ASN A N 1
ATOM 564 C CA . ASN A 1 71 ? 0.126 -19.125 9.797 1 62.06 71 ASN A CA 1
ATOM 565 C C . ASN A 1 71 ? -1.005 -18.125 10 1 62.06 71 ASN A C 1
ATOM 567 O O . ASN A 1 71 ? -0.854 -17.156 10.758 1 62.06 71 ASN A O 1
ATOM 571 N N . GLU A 1 72 ? -2.1 -18.375 9.312 1 60.31 72 GLU A N 1
ATOM 572 C CA . GLU A 1 72 ? -3.256 -17.516 9.531 1 60.31 72 GLU A CA 1
ATOM 573 C C . GLU A 1 72 ? -3.734 -17.578 10.977 1 60.31 72 GLU A C 1
ATOM 575 O O . GLU A 1 72 ? -4.141 -16.578 11.555 1 60.31 72 GLU A O 1
ATOM 580 N N . LEU A 1 73 ? -3.625 -18.734 11.445 1 58.78 73 LEU A N 1
ATOM 581 C CA . LEU A 1 73 ? -3.996 -18.922 12.844 1 58.78 73 LEU A CA 1
ATOM 582 C C . LEU A 1 73 ? -3.016 -18.219 13.766 1 58.78 73 LEU A C 1
ATOM 584 O O . LEU A 1 73 ? -3.424 -17.594 14.75 1 58.78 73 LEU A O 1
ATOM 588 N N . LEU A 1 74 ? -1.801 -18.266 13.453 1 58.38 74 LEU A N 1
ATOM 589 C CA . LEU A 1 74 ? -0.775 -17.656 14.289 1 58.38 74 LEU A CA 1
ATOM 590 C C . LEU A 1 74 ? -0.845 -16.141 14.211 1 58.38 74 LEU A C 1
ATOM 592 O O . LEU A 1 74 ? -0.645 -15.445 15.211 1 58.38 74 LEU A O 1
ATOM 596 N N . GLN A 1 75 ? -1.024 -15.656 13.062 1 57.72 75 GLN A N 1
ATOM 597 C CA . GLN A 1 75 ? -1.176 -14.219 12.883 1 57.72 75 GLN A CA 1
ATOM 598 C C . GLN A 1 75 ? -2.398 -13.695 13.633 1 57.72 75 GLN A C 1
ATOM 600 O O . GLN A 1 75 ? -2.361 -12.609 14.219 1 57.72 75 GLN A O 1
ATOM 605 N N . ALA A 1 76 ? -3.418 -14.5 13.492 1 54.72 76 ALA A N 1
ATOM 606 C CA . ALA A 1 76 ? -4.594 -14.133 14.281 1 54.72 76 ALA A CA 1
ATOM 607 C C . ALA A 1 76 ? -4.258 -14.07 15.766 1 54.72 76 ALA A C 1
ATOM 609 O O . ALA A 1 76 ? -4.77 -13.211 16.484 1 54.72 76 ALA A O 1
ATOM 610 N N . TYR A 1 77 ? -3.307 -14.844 16.141 1 55.44 77 TYR A N 1
ATOM 611 C CA . TYR A 1 77 ? -2.9 -14.898 17.531 1 55.44 77 TYR A CA 1
ATOM 612 C C . TYR A 1 77 ? -1.898 -13.797 17.859 1 55.44 77 TYR A C 1
ATOM 614 O O . TYR A 1 77 ? -1.871 -13.289 18.984 1 55.44 77 TYR A O 1
ATOM 622 N N . ALA A 1 78 ? -0.99 -13.57 17.016 1 48.59 78 ALA A N 1
ATOM 623 C CA . ALA A 1 78 ? 0.048 -12.57 17.25 1 48.59 78 ALA A CA 1
ATOM 624 C C . ALA A 1 78 ? -0.546 -11.164 17.312 1 48.59 78 ALA A C 1
ATOM 626 O O . ALA A 1 78 ? -0.042 -10.297 18.016 1 48.59 78 ALA A O 1
ATOM 627 N N . ALA A 1 79 ? -1.539 -10.93 16.453 1 45.94 79 ALA A N 1
ATOM 628 C CA . ALA A 1 79 ? -2.168 -9.609 16.547 1 45.94 79 ALA A CA 1
ATOM 629 C C . ALA A 1 79 ? -2.557 -9.297 17.984 1 45.94 79 ALA A C 1
ATOM 631 O O . ALA A 1 79 ? -2.527 -8.133 18.391 1 45.94 79 ALA A O 1
ATOM 632 N N . ASN A 1 80 ? -2.809 -10.18 18.688 1 47.19 80 ASN A N 1
ATOM 633 C CA . ASN A 1 80 ? -3.168 -10 20.078 1 47.19 80 ASN A CA 1
ATOM 634 C C . ASN A 1 80 ? -1.934 -9.789 20.953 1 47.19 80 ASN A C 1
ATOM 636 O O . ASN A 1 80 ? -2.033 -9.258 22.062 1 47.19 80 ASN A O 1
ATOM 640 N N . PHE A 1 81 ? -0.88 -10.266 20.547 1 45.38 81 PHE A N 1
ATOM 641 C CA . PHE A 1 81 ? 0.268 -10.203 21.453 1 45.38 81 PHE A CA 1
ATOM 642 C C . PHE A 1 81 ? 0.899 -8.82 21.422 1 45.38 81 PHE A C 1
ATOM 644 O O . PHE A 1 81 ? 1.574 -8.422 22.375 1 45.38 81 PHE A O 1
ATOM 651 N N . THR A 1 82 ? 0.729 -8.047 20.391 1 41.56 82 THR A N 1
ATOM 652 C CA . THR A 1 82 ? 1.447 -6.777 20.453 1 41.56 82 THR A CA 1
ATOM 653 C C . THR A 1 82 ? 0.963 -5.938 21.625 1 41.56 82 THR A C 1
ATOM 655 O O . THR A 1 82 ? 1.659 -5.023 22.078 1 41.56 82 THR A O 1
ATOM 658 N N . PHE A 1 83 ? -0.2 -6.133 21.969 1 37.22 83 PHE A N 1
ATOM 659 C CA . PHE A 1 83 ? -0.622 -5.191 23 1 37.22 83 PHE A CA 1
ATOM 660 C C . PHE A 1 83 ? -0.008 -5.555 24.359 1 37.22 83 PHE A C 1
ATOM 662 O O . PHE A 1 83 ? 0.077 -4.715 25.25 1 37.22 83 PHE A O 1
ATOM 669 N N . ASN A 1 84 ? 0.297 -6.812 24.516 1 40.84 84 ASN A N 1
ATOM 670 C CA . ASN A 1 84 ? 0.576 -7.117 25.922 1 40.84 84 ASN A CA 1
ATOM 671 C C . ASN A 1 84 ? 1.982 -6.68 26.328 1 40.84 84 ASN A C 1
ATOM 673 O O . ASN A 1 84 ? 2.391 -6.863 27.469 1 40.84 84 ASN A O 1
ATOM 677 N N . LYS A 1 85 ? 2.758 -6.398 25.438 1 34.97 85 LYS A N 1
ATOM 678 C CA . LYS A 1 85 ? 4.09 -6.121 25.969 1 34.97 85 LYS A CA 1
ATOM 679 C C . LYS A 1 85 ? 4.129 -4.762 26.656 1 34.97 85 LYS A C 1
ATOM 681 O O . LYS A 1 85 ? 5.066 -4.473 27.406 1 34.97 85 LYS A O 1
ATOM 686 N N . PHE A 1 86 ? 3.168 -3.883 26.328 1 34.88 86 PHE A N 1
ATOM 687 C CA . PHE A 1 86 ? 3.359 -2.627 27.047 1 34.88 86 PHE A CA 1
ATOM 688 C C . PHE A 1 86 ? 2.922 -2.762 28.5 1 34.88 86 PHE A C 1
ATOM 690 O O . PHE A 1 86 ? 2.938 -1.786 29.25 1 34.88 86 PHE A O 1
ATOM 697 N N . LEU A 1 87 ? 2.262 -3.771 28.859 1 35.28 87 LEU A N 1
ATOM 698 C CA . LEU A 1 87 ? 1.767 -3.684 30.234 1 35.28 87 LEU A CA 1
ATOM 699 C C . LEU A 1 87 ? 2.869 -4.02 31.234 1 35.28 87 LEU A C 1
ATOM 701 O O . LEU A 1 87 ? 2.812 -3.602 32.406 1 35.28 87 LEU A O 1
ATOM 705 N N . HIS A 1 88 ? 3.818 -4.797 30.844 1 27.88 88 HIS A N 1
ATOM 706 C CA . HIS A 1 88 ? 4.652 -4.941 32.031 1 27.88 88 HIS A CA 1
ATOM 707 C C . HIS A 1 88 ? 5.715 -3.848 32.094 1 27.88 88 HIS A C 1
ATOM 709 O O . HIS A 1 88 ? 6.258 -3.443 31.062 1 27.88 88 HIS A O 1
ATOM 715 N N . MET B 1 1 ? 7.895 -29.375 -17.328 1 66.38 1 MET B N 1
ATOM 716 C CA . MET B 1 1 ? 7.746 -28.875 -15.961 1 66.38 1 MET B CA 1
ATOM 717 C C . MET B 1 1 ? 6.305 -28.469 -15.68 1 66.38 1 MET B C 1
ATOM 719 O O . MET B 1 1 ? 5.613 -27.969 -16.562 1 66.38 1 MET B O 1
ATOM 723 N N . ASN B 1 2 ? 5.621 -29.047 -14.672 1 87.69 2 ASN B N 1
ATOM 724 C CA . ASN B 1 2 ? 4.191 -28.844 -14.445 1 87.69 2 ASN B CA 1
ATOM 725 C C . ASN B 1 2 ? 3.918 -27.484 -13.797 1 87.69 2 ASN B C 1
ATOM 727 O O . ASN B 1 2 ? 4.742 -26.984 -13.031 1 87.69 2 ASN B O 1
ATOM 731 N N . MET B 1 3 ? 2.861 -26.984 -14.305 1 91.31 3 MET B N 1
ATOM 732 C CA . MET B 1 3 ? 2.402 -25.719 -13.719 1 91.31 3 MET B CA 1
ATOM 733 C C . MET B 1 3 ? 2.115 -25.891 -12.227 1 91.31 3 MET B C 1
ATOM 735 O O . MET B 1 3 ? 1.548 -26.906 -11.812 1 91.31 3 MET B O 1
ATOM 739 N N . GLU B 1 4 ? 2.645 -24.953 -11.43 1 95.19 4 GLU B N 1
ATOM 740 C CA . GLU B 1 4 ? 2.369 -24.969 -9.992 1 95.19 4 GLU B CA 1
ATOM 741 C C . GLU B 1 4 ? 1.55 -23.766 -9.57 1 95.19 4 GLU B C 1
ATOM 743 O O . GLU B 1 4 ? 1.488 -22.766 -10.289 1 95.19 4 GLU B O 1
ATOM 748 N N . THR B 1 5 ? 0.821 -23.953 -8.406 1 97.12 5 THR B N 1
ATOM 749 C CA . THR B 1 5 ? 0.089 -22.859 -7.777 1 97.12 5 THR B CA 1
ATOM 750 C C . THR B 1 5 ? 0.764 -22.438 -6.477 1 97.12 5 THR B C 1
ATOM 752 O O . THR B 1 5 ? 1.034 -23.266 -5.613 1 97.12 5 THR B O 1
ATOM 755 N N . VAL B 1 6 ? 1.109 -21.219 -6.441 1 97.06 6 VAL B N 1
ATOM 756 C CA . VAL B 1 6 ? 1.7 -20.656 -5.234 1 97.06 6 VAL B CA 1
ATOM 757 C C . VAL B 1 6 ? 0.718 -19.672 -4.59 1 97.06 6 VAL B C 1
ATOM 759 O O . VAL B 1 6 ? 0.187 -18.781 -5.258 1 97.06 6 VAL B O 1
ATOM 762 N N . GLU B 1 7 ? 0.423 -19.891 -3.299 1 97 7 GLU B N 1
ATOM 763 C CA . GLU B 1 7 ? -0.449 -18.984 -2.553 1 97 7 GLU B CA 1
ATOM 764 C C . GLU B 1 7 ? 0.341 -18.172 -1.531 1 97 7 GLU B C 1
ATOM 766 O O . GLU B 1 7 ? 1.141 -18.719 -0.774 1 97 7 GLU B O 1
ATOM 771 N N . LEU B 1 8 ? 0.054 -16.891 -1.571 1 96.88 8 LEU B N 1
ATOM 772 C CA . LEU B 1 8 ? 0.759 -15.992 -0.665 1 96.88 8 LEU B CA 1
ATOM 773 C C . LEU B 1 8 ? -0.226 -15.156 0.15 1 96.88 8 LEU B C 1
ATOM 775 O O . LEU B 1 8 ? -1.331 -14.867 -0.313 1 96.88 8 LEU B O 1
ATOM 779 N N . LYS B 1 9 ? 0.145 -14.852 1.385 1 94.06 9 LYS B N 1
ATOM 780 C CA . LYS B 1 9 ? -0.448 -13.781 2.18 1 94.06 9 LYS B CA 1
ATOM 781 C C . LYS B 1 9 ? 0.32 -12.477 2 1 94.06 9 LYS B C 1
ATOM 783 O O . LYS B 1 9 ? 1.526 -12.422 2.246 1 94.06 9 LYS B O 1
ATOM 788 N N . VAL B 1 10 ? -0.368 -11.492 1.486 1 92.44 10 VAL B N 1
ATOM 789 C CA . VAL B 1 10 ? 0.244 -10.188 1.236 1 92.44 10 VAL B CA 1
ATOM 790 C C . VAL B 1 10 ? -0.508 -9.109 2.008 1 92.44 10 VAL B C 1
ATOM 792 O O . VAL B 1 10 ? -1.729 -8.984 1.888 1 92.44 10 VAL B O 1
ATOM 795 N N . GLU B 1 11 ? 0.181 -8.312 2.809 1 87 11 GLU B N 1
ATOM 796 C CA . GLU B 1 11 ? -0.454 -7.219 3.537 1 87 11 GLU B CA 1
ATOM 797 C C . GLU B 1 11 ? -0.855 -6.09 2.596 1 87 11 GLU B C 1
ATOM 799 O O . GLU B 1 11 ? 0.002 -5.461 1.971 1 87 11 GLU B O 1
ATOM 804 N N . MET B 1 12 ? -2.146 -5.906 2.459 1 80.5 12 MET B N 1
ATOM 805 C CA . MET B 1 12 ? -2.641 -4.918 1.505 1 80.5 12 MET B CA 1
ATOM 806 C C . MET B 1 12 ? -3.443 -3.832 2.215 1 80.5 12 MET B C 1
ATOM 808 O O . MET B 1 12 ? -3.35 -2.656 1.862 1 80.5 12 MET B O 1
ATOM 812 N N . VAL B 1 13 ? -4.184 -4.215 3.076 1 74.75 13 VAL B N 1
ATOM 813 C CA . VAL B 1 13 ? -5.09 -3.271 3.725 1 74.75 13 VAL B CA 1
ATOM 814 C C . VAL B 1 13 ? -4.461 -2.756 5.016 1 74.75 13 VAL B C 1
ATOM 816 O O . VAL B 1 13 ? -3.955 -3.539 5.824 1 74.75 13 VAL B O 1
ATOM 819 N N . GLY B 1 14 ? -4.395 -1.447 5.184 1 78.25 14 GLY B N 1
ATOM 820 C CA . GLY B 1 14 ? -3.912 -0.876 6.434 1 78.25 14 GLY B CA 1
ATOM 821 C C . GLY B 1 14 ? -2.428 -0.568 6.41 1 78.25 14 GLY B C 1
ATOM 822 O O . GLY B 1 14 ? -1.94 0.221 7.223 1 78.25 14 GLY B O 1
ATOM 823 N N . ILE B 1 15 ? -1.804 -1.201 5.492 1 75.38 15 ILE B N 1
ATOM 824 C CA . ILE B 1 15 ? -0.355 -1.046 5.43 1 75.38 15 ILE B CA 1
ATOM 825 C C . ILE B 1 15 ? -0.005 0.398 5.078 1 75.38 15 ILE B C 1
ATOM 827 O O . ILE B 1 15 ? 0.949 0.962 5.617 1 75.38 15 ILE B O 1
ATOM 831 N N . HIS B 1 16 ? -0.825 0.856 4.277 1 82.81 16 HIS B N 1
ATOM 832 C CA . HIS B 1 16 ? -0.502 2.207 3.834 1 82.81 16 HIS B CA 1
ATOM 833 C C . HIS B 1 16 ? -0.751 3.227 4.941 1 82.81 16 HIS B C 1
ATOM 835 O O . HIS B 1 16 ? 0.015 4.18 5.094 1 82.81 16 HIS B O 1
ATOM 841 N N . GLU B 1 17 ? -1.918 2.986 5.648 1 86.5 17 GLU B N 1
ATOM 842 C CA . GLU B 1 17 ? -2.115 3.859 6.801 1 86.5 17 GLU B CA 1
ATOM 843 C C . GLU B 1 17 ? -0.942 3.766 7.773 1 86.5 17 GLU B C 1
ATOM 845 O O . GLU B 1 17 ? -0.438 4.785 8.25 1 86.5 17 GLU B O 1
ATOM 850 N N . LYS B 1 18 ? -0.547 2.555 8.031 1 87.38 18 LYS B N 1
ATOM 851 C CA . LYS B 1 18 ? 0.583 2.34 8.938 1 87.38 18 LYS B CA 1
ATOM 852 C C . LYS B 1 18 ? 1.841 3.029 8.414 1 87.38 18 LYS B C 1
ATOM 854 O O . LYS B 1 18 ? 2.582 3.643 9.18 1 87.38 18 LYS B O 1
ATOM 859 N N . ARG B 1 19 ? 1.987 2.996 7.164 1 87.19 19 ARG B N 1
ATOM 860 C CA . ARG B 1 19 ? 3.143 3.621 6.527 1 87.19 19 ARG B CA 1
ATOM 861 C C . ARG B 1 19 ? 3.088 5.141 6.668 1 87.19 19 ARG B C 1
ATOM 863 O O . ARG B 1 19 ? 4.09 5.773 7 1 87.19 19 ARG B O 1
ATOM 870 N N . VAL B 1 20 ? 1.977 5.664 6.457 1 93.62 20 VAL B N 1
ATOM 871 C CA . VAL B 1 20 ? 1.791 7.102 6.598 1 93.62 20 VAL B CA 1
ATOM 872 C C . VAL B 1 20 ? 2.131 7.531 8.023 1 93.62 20 VAL B C 1
ATOM 874 O O . VAL B 1 20 ? 2.914 8.461 8.227 1 93.62 20 VAL B O 1
ATOM 877 N N . ARG B 1 21 ? 1.646 6.84 8.961 1 94.94 21 ARG B N 1
ATOM 878 C CA . ARG B 1 21 ? 1.865 7.203 10.359 1 94.94 21 ARG B CA 1
ATOM 879 C C . ARG B 1 21 ? 3.33 7.035 10.742 1 94.94 21 ARG B C 1
ATOM 881 O O . ARG B 1 21 ? 3.908 7.902 11.398 1 94.94 21 ARG B O 1
ATOM 888 N N . LYS B 1 22 ? 3.887 5.996 10.266 1 93.88 22 LYS B N 1
ATOM 889 C CA . LYS B 1 22 ? 5.277 5.711 10.602 1 93.88 22 LYS B CA 1
ATOM 890 C C . LYS B 1 22 ? 6.211 6.781 10.039 1 93.88 22 LYS B C 1
ATOM 892 O O . LYS B 1 22 ? 7.051 7.32 10.766 1 93.88 22 LYS B O 1
ATOM 897 N N . CYS B 1 23 ? 6.137 7.047 8.836 1 94.94 23 CYS B N 1
ATOM 898 C CA . CYS B 1 23 ? 7.039 8.016 8.219 1 94.94 23 CYS B CA 1
ATOM 899 C C . CYS B 1 23 ? 6.844 9.398 8.82 1 94.94 23 CYS B C 1
ATOM 901 O O . CYS B 1 23 ? 7.805 10.148 8.992 1 94.94 23 CYS B O 1
ATOM 903 N N . LEU B 1 24 ? 5.621 9.75 9.164 1 97.62 24 LEU B N 1
ATOM 904 C CA . LEU B 1 24 ? 5.355 11.086 9.695 1 97.62 24 LEU B CA 1
ATOM 905 C C . LEU B 1 24 ? 5.766 11.18 11.156 1 97.62 24 LEU B C 1
ATOM 907 O O . LEU B 1 24 ? 6.031 12.273 11.664 1 97.62 24 LEU B O 1
ATOM 911 N N . SER B 1 25 ? 5.773 10.07 11.812 1 96.88 25 SER B N 1
ATOM 912 C CA . SER B 1 25 ? 6.188 10.07 13.211 1 96.88 25 SER B CA 1
ATOM 913 C C . SER B 1 25 ? 7.66 10.438 13.359 1 96.88 25 SER B C 1
ATOM 915 O O . SER B 1 25 ? 8.094 10.875 14.422 1 96.88 25 SER B O 1
ATOM 917 N N . LYS B 1 26 ? 8.398 10.336 12.305 1 96.25 26 LYS B N 1
ATOM 918 C CA . LYS B 1 26 ? 9.82 10.648 12.297 1 96.25 26 LYS B CA 1
ATOM 919 C C . LYS B 1 26 ? 10.055 12.125 11.992 1 96.25 26 LYS B C 1
ATOM 921 O O . LYS B 1 26 ? 11.18 12.617 12.117 1 96.25 26 LYS B O 1
ATOM 926 N N . LEU B 1 27 ? 9.094 12.789 11.516 1 96.56 27 LEU B N 1
ATOM 927 C CA . LEU B 1 27 ? 9.195 14.188 11.125 1 96.56 27 LEU B CA 1
ATOM 928 C C . LEU B 1 27 ? 8.891 15.102 12.305 1 96.56 27 LEU B C 1
ATOM 930 O O . LEU B 1 27 ? 7.867 14.938 12.977 1 96.56 27 LEU B O 1
ATOM 934 N N . LYS B 1 28 ? 9.766 15.992 12.617 1 96.5 28 LYS B N 1
ATOM 935 C CA . LYS B 1 28 ? 9.516 16.969 13.672 1 96.5 28 LYS B CA 1
ATOM 936 C C . LYS B 1 28 ? 8.461 17.984 13.258 1 96.5 28 LYS B C 1
ATOM 938 O O . LYS B 1 28 ? 8.336 18.312 12.07 1 96.5 28 LYS B O 1
ATOM 943 N N . GLY B 1 29 ? 7.738 18.453 14.227 1 97 29 GLY B N 1
ATOM 944 C CA . GLY B 1 29 ? 6.801 19.547 13.977 1 97 29 GLY B CA 1
ATOM 945 C C . GLY B 1 29 ? 5.402 19.062 13.648 1 97 29 GLY B C 1
ATOM 946 O O . GLY B 1 29 ? 4.594 19.812 13.102 1 97 29 GLY B O 1
ATOM 947 N N . ILE B 1 30 ? 5.129 17.844 13.875 1 97.88 30 ILE B N 1
ATOM 948 C CA . ILE B 1 30 ? 3.805 17.281 13.625 1 97.88 30 ILE B CA 1
ATOM 949 C C . ILE B 1 30 ? 3.09 17.031 14.945 1 97.88 30 ILE B C 1
ATOM 951 O O . ILE B 1 30 ? 3.648 16.391 15.852 1 97.88 30 ILE B O 1
ATOM 955 N N . ASP B 1 31 ? 1.905 17.469 15.094 1 97.31 31 ASP B N 1
ATOM 956 C CA . ASP B 1 31 ? 1.139 17.328 16.328 1 97.31 31 ASP B CA 1
ATOM 957 C C . ASP B 1 31 ? 0.082 16.234 16.188 1 97.31 31 ASP B C 1
ATOM 959 O O . ASP B 1 31 ? -0.181 15.492 17.141 1 97.31 31 ASP B O 1
ATOM 963 N N . LYS B 1 32 ? -0.548 16.234 14.969 1 97.88 32 LYS B N 1
ATOM 964 C CA . LYS B 1 32 ? -1.665 15.312 14.766 1 97.88 32 LYS B CA 1
ATOM 965 C C . LYS B 1 32 ? -1.745 14.844 13.32 1 97.88 32 LYS B C 1
ATOM 967 O O . LYS B 1 32 ? -1.56 15.641 12.391 1 97.88 32 LYS B O 1
ATOM 972 N N . VAL B 1 33 ? -2.01 13.57 13.203 1 97.94 33 VAL B N 1
ATOM 973 C CA . VAL B 1 33 ? -2.24 12.992 11.883 1 97.94 33 VAL B CA 1
ATOM 974 C C . VAL B 1 33 ? -3.592 12.281 11.852 1 97.94 33 VAL B C 1
ATOM 976 O O . VAL B 1 33 ? -3.881 11.453 12.711 1 97.94 33 VAL B O 1
ATOM 979 N N . GLU B 1 34 ? -4.441 12.609 10.891 1 97.38 34 GLU B N 1
ATOM 980 C CA . GLU B 1 34 ? -5.699 11.922 10.617 1 97.38 34 GLU B CA 1
ATOM 981 C C . GLU B 1 34 ? -5.684 11.258 9.242 1 97.38 34 GLU B C 1
ATOM 983 O O . GLU B 1 34 ? -5.375 11.906 8.242 1 97.38 34 GLU B O 1
ATOM 988 N N . VAL B 1 35 ? -5.969 10.008 9.273 1 94.81 35 VAL B N 1
ATOM 989 C CA . VAL B 1 35 ? -5.965 9.258 8.023 1 94.81 35 VAL B CA 1
ATOM 990 C C . VAL B 1 35 ? -7.375 8.758 7.715 1 94.81 35 VAL B C 1
ATOM 992 O O . VAL B 1 35 ? -8.016 8.125 8.562 1 94.81 35 VAL B O 1
ATOM 995 N N . GLU B 1 36 ? -7.871 9.102 6.539 1 90.62 36 GLU B N 1
ATOM 996 C CA . GLU B 1 36 ? -9.125 8.562 6.012 1 90.62 36 GLU B CA 1
ATOM 997 C C . GLU B 1 36 ? -8.875 7.648 4.816 1 90.62 36 GLU B C 1
ATOM 999 O O . GLU B 1 36 ? -8.844 8.102 3.672 1 90.62 36 GLU B O 1
ATOM 1004 N N . ALA B 1 37 ? -8.844 6.41 5.082 1 84.12 37 ALA B N 1
ATOM 1005 C CA . ALA B 1 37 ? -8.461 5.422 4.078 1 84.12 37 ALA B CA 1
ATOM 1006 C C . ALA B 1 37 ? -9.461 5.383 2.932 1 84.12 37 ALA B C 1
ATOM 1008 O O . ALA B 1 37 ? -9.078 5.312 1.761 1 84.12 37 ALA B O 1
ATOM 1009 N N . LYS B 1 38 ? -10.75 5.484 3.227 1 82.5 38 LYS B N 1
ATOM 1010 C CA . LYS B 1 38 ? -11.789 5.383 2.209 1 82.5 38 LYS B CA 1
ATOM 1011 C C . LYS B 1 38 ? -11.703 6.539 1.216 1 82.5 38 LYS B C 1
ATOM 1013 O O . LYS B 1 38 ? -11.828 6.336 0.007 1 82.5 38 LYS B O 1
ATOM 1018 N N . SER B 1 39 ? -11.383 7.641 1.71 1 87.88 39 SER B N 1
ATOM 1019 C CA . SER B 1 39 ? -11.305 8.812 0.848 1 87.88 39 SER B CA 1
ATOM 1020 C C . SER B 1 39 ? -9.867 9.094 0.427 1 87.88 39 SER B C 1
ATOM 1022 O O . SER B 1 39 ? -9.602 10.047 -0.312 1 87.88 39 SER B O 1
ATOM 1024 N N . GLU B 1 40 ? -8.922 8.297 0.942 1 90.38 40 GLU B N 1
ATOM 1025 C CA . GLU B 1 40 ? -7.504 8.453 0.641 1 90.38 40 GLU B CA 1
ATOM 1026 C C . GLU B 1 40 ? -7.016 9.852 1.001 1 90.38 40 GLU B C 1
ATOM 1028 O O . GLU B 1 40 ? -6.277 10.477 0.234 1 90.38 40 GLU B O 1
ATOM 1033 N N . LYS B 1 41 ? -7.527 10.391 2.08 1 93.5 41 LYS B N 1
ATOM 1034 C CA . LYS B 1 41 ? -7.207 11.727 2.578 1 93.5 41 LYS B CA 1
ATOM 1035 C C . LYS B 1 41 ? -6.395 11.656 3.867 1 93.5 41 LYS B C 1
ATOM 1037 O O . LYS B 1 41 ? -6.703 10.859 4.758 1 93.5 41 LYS B O 1
ATOM 1042 N N . VAL B 1 42 ? -5.34 12.469 3.902 1 96.94 42 VAL B N 1
ATOM 1043 C CA . VAL B 1 42 ? -4.512 12.602 5.098 1 96.94 42 VAL B CA 1
ATOM 1044 C C . VAL B 1 42 ? -4.48 14.062 5.539 1 96.94 42 VAL B C 1
ATOM 1046 O O . VAL B 1 42 ? -4.246 14.961 4.727 1 96.94 42 VAL B O 1
ATOM 1049 N N . VAL B 1 43 ? -4.789 14.289 6.754 1 98 43 VAL B N 1
ATOM 1050 C CA . VAL B 1 43 ? -4.75 15.625 7.34 1 98 43 VAL B CA 1
ATOM 1051 C C . VAL B 1 43 ? -3.639 15.695 8.391 1 98 43 VAL B C 1
ATOM 1053 O O . VAL B 1 43 ? -3.623 14.914 9.336 1 98 43 VAL B O 1
ATOM 1056 N N . VAL B 1 44 ? -2.762 16.656 8.195 1 98.25 44 VAL B N 1
ATOM 1057 C CA . VAL B 1 44 ? -1.62 16.812 9.094 1 98.25 44 VAL B CA 1
ATOM 1058 C C . VAL B 1 44 ? -1.67 18.172 9.758 1 98.25 44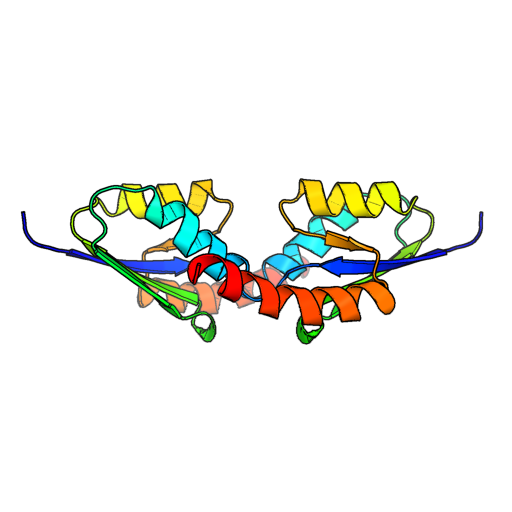 VAL B C 1
ATOM 1060 O O . VAL B 1 44 ? -1.794 19.203 9.078 1 98.25 44 VAL B O 1
ATOM 1063 N N . MET B 1 45 ? -1.643 18.188 11.062 1 98.44 45 MET B N 1
ATOM 1064 C CA . MET B 1 45 ? -1.604 19.422 11.836 1 98.44 45 MET B CA 1
ATOM 1065 C C . MET B 1 45 ? -0.261 19.578 12.547 1 98.44 45 MET B C 1
ATOM 1067 O O . MET B 1 45 ? 0.238 18.625 13.156 1 98.44 45 MET B O 1
ATOM 1071 N N . GLY B 1 46 ? 0.319 20.844 12.43 1 97.81 46 GLY B N 1
ATOM 1072 C CA . GLY B 1 46 ? 1.591 21.109 13.078 1 97.81 46 GLY B CA 1
ATOM 1073 C C . GLY B 1 46 ? 2.332 22.297 12.484 1 97.81 46 GLY B C 1
ATOM 1074 O O . G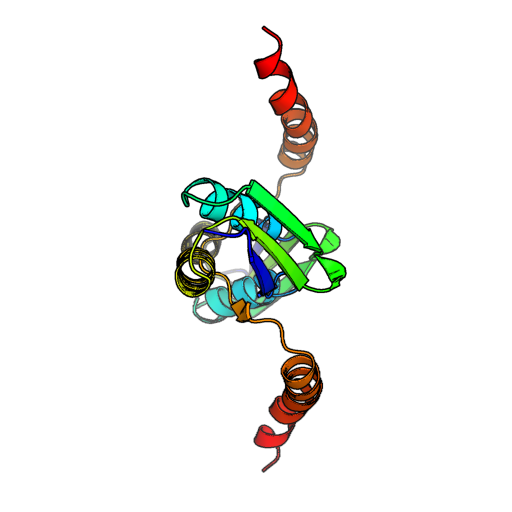LY B 1 46 ? 1.711 23.25 12.023 1 97.81 46 GLY B O 1
ATOM 1075 N N . TYR B 1 47 ? 3.713 22.141 12.609 1 97.12 47 TYR B N 1
ATOM 1076 C CA . TYR B 1 47 ? 4.551 23.266 12.234 1 97.12 47 TYR B CA 1
ATOM 1077 C C . TYR B 1 47 ? 5.484 22.891 11.086 1 97.12 47 TYR B C 1
ATOM 1079 O O . TYR B 1 47 ? 6.172 23.75 10.531 1 97.12 47 TYR B O 1
ATOM 1087 N N . ALA B 1 48 ? 5.371 21.672 10.75 1 96.88 48 ALA B N 1
ATOM 1088 C CA . ALA B 1 48 ? 6.246 21.203 9.672 1 96.88 48 ALA B CA 1
ATOM 1089 C C . ALA B 1 48 ? 5.832 21.797 8.328 1 96.88 48 ALA B C 1
ATOM 1091 O O . ALA B 1 48 ? 4.641 21.953 8.055 1 96.88 48 ALA B O 1
ATOM 1092 N N . HIS B 1 49 ? 6.809 22.094 7.555 1 96.69 49 HIS B N 1
ATOM 1093 C CA . HIS B 1 49 ? 6.547 22.609 6.219 1 96.69 49 HIS B CA 1
ATOM 1094 C C . HIS B 1 49 ? 5.812 21.578 5.363 1 96.69 49 HIS B C 1
ATOM 1096 O O . HIS B 1 49 ? 6.156 20.391 5.379 1 96.69 49 HIS B O 1
ATOM 1102 N N . LYS B 1 50 ? 4.902 22.078 4.586 1 97.25 50 LYS B N 1
ATOM 1103 C CA . LYS B 1 50 ? 4.035 21.219 3.785 1 97.25 50 LYS B CA 1
ATOM 1104 C C . LYS B 1 50 ? 4.852 20.359 2.818 1 97.25 50 LYS B C 1
ATOM 1106 O O . LYS B 1 50 ? 4.547 19.188 2.613 1 97.25 50 LYS B O 1
ATOM 1111 N N . ASN B 1 51 ? 5.875 20.906 2.299 1 97.5 51 ASN B N 1
ATOM 1112 C CA . ASN B 1 51 ? 6.688 20.172 1.342 1 97.5 51 ASN B CA 1
ATOM 1113 C C . ASN B 1 51 ? 7.465 19.047 2.02 1 97.5 51 ASN B C 1
ATOM 1115 O O . ASN B 1 51 ? 7.711 18 1.413 1 97.5 51 ASN B O 1
ATOM 1119 N N . ARG B 1 52 ? 7.844 19.297 3.209 1 97.44 52 ARG B N 1
ATOM 1120 C CA . ARG B 1 52 ? 8.531 18.25 3.961 1 97.44 52 ARG B CA 1
ATOM 1121 C C . ARG B 1 52 ? 7.594 17.078 4.242 1 97.44 52 ARG B C 1
ATOM 1123 O O . ARG B 1 52 ? 8.008 15.922 4.18 1 97.44 52 ARG B O 1
ATOM 1130 N N . ILE B 1 53 ? 6.375 17.406 4.516 1 98.12 53 ILE B N 1
ATOM 1131 C CA . ILE B 1 53 ? 5.359 16.375 4.762 1 98.12 53 ILE B CA 1
ATOM 1132 C C . ILE B 1 53 ? 5.148 15.547 3.498 1 98.12 53 ILE B C 1
ATOM 1134 O O . ILE B 1 53 ? 5.211 14.32 3.543 1 98.12 53 ILE B O 1
ATOM 1138 N N . LEU B 1 54 ? 5 16.234 2.41 1 97.88 54 LEU B N 1
ATOM 1139 C CA . LEU B 1 54 ? 4.777 15.562 1.136 1 97.88 54 LEU B CA 1
ATOM 1140 C C . LEU B 1 54 ? 5.973 14.695 0.767 1 97.88 54 LEU B C 1
ATOM 1142 O O . LEU B 1 54 ? 5.809 13.531 0.388 1 97.88 54 LEU B O 1
ATOM 1146 N N . LYS B 1 55 ? 7.109 15.25 0.916 1 97.5 55 LYS B N 1
ATOM 1147 C CA . LYS B 1 55 ? 8.336 14.531 0.574 1 97.5 55 LYS B CA 1
ATOM 1148 C C . LYS B 1 55 ? 8.5 13.289 1.438 1 97.5 55 LYS B C 1
ATOM 1150 O O . LYS B 1 55 ? 8.891 12.227 0.943 1 97.5 55 LYS B O 1
ATOM 1155 N N . ALA B 1 56 ? 8.203 13.391 2.674 1 97 56 ALA B N 1
ATOM 1156 C CA . ALA B 1 56 ? 8.312 12.258 3.59 1 97 56 ALA B CA 1
ATOM 1157 C C . ALA B 1 56 ? 7.398 11.117 3.162 1 97 56 ALA B C 1
ATOM 1159 O O . ALA B 1 56 ? 7.816 9.953 3.143 1 97 56 ALA B O 1
ATOM 1160 N N . ILE B 1 57 ? 6.172 11.398 2.766 1 95.56 57 ILE B N 1
ATOM 1161 C CA . ILE B 1 57 ? 5.207 10.391 2.354 1 95.56 57 ILE B CA 1
ATOM 1162 C C . ILE B 1 57 ? 5.66 9.75 1.042 1 95.56 57 ILE B C 1
ATOM 1164 O O . ILE B 1 57 ? 5.656 8.523 0.909 1 95.56 57 ILE B O 1
ATOM 1168 N N . ARG B 1 58 ? 6.18 10.562 0.174 1 93.25 58 ARG B N 1
ATOM 1169 C CA . ARG B 1 58 ? 6.66 10.055 -1.107 1 93.25 58 ARG B CA 1
ATOM 1170 C C . ARG B 1 58 ? 7.895 9.18 -0.922 1 93.25 58 ARG B C 1
ATOM 1172 O O . ARG B 1 58 ? 8.039 8.148 -1.587 1 93.25 58 ARG B O 1
ATOM 1179 N N . ARG B 1 59 ? 8.688 9.562 -0.017 1 92.5 59 ARG B N 1
ATOM 1180 C CA . ARG B 1 59 ? 9.906 8.812 0.252 1 92.5 59 ARG B CA 1
ATOM 1181 C C . ARG B 1 59 ? 9.586 7.441 0.843 1 92.5 59 ARG B C 1
ATOM 1183 O O . ARG B 1 59 ? 10.391 6.508 0.733 1 92.5 59 ARG B O 1
ATOM 1190 N N . SER B 1 60 ? 8.414 7.328 1.426 1 88.19 60 SER B N 1
ATOM 1191 C CA . SER B 1 60 ? 8.008 6.047 1.991 1 88.19 60 SER B CA 1
ATOM 1192 C C . SER B 1 60 ? 7.469 5.113 0.914 1 88.19 60 SER B C 1
ATOM 1194 O O . SER B 1 60 ? 7.125 3.965 1.197 1 88.19 60 SER B O 1
ATOM 1196 N N . GLY B 1 61 ? 7.316 5.648 -0.348 1 82 61 GLY B N 1
ATOM 1197 C CA . GLY B 1 61 ? 6.906 4.812 -1.466 1 82 61 GLY B CA 1
ATOM 1198 C C . GLY B 1 61 ? 5.449 5 -1.851 1 82 61 GLY B C 1
ATOM 1199 O O . GLY B 1 61 ? 4.926 4.262 -2.688 1 82 61 GLY B O 1
ATOM 1200 N N . LEU B 1 62 ? 4.809 5.996 -1.195 1 86.62 62 LEU B N 1
ATOM 1201 C CA . LEU B 1 62 ? 3.4 6.242 -1.485 1 86.62 62 LEU B CA 1
ATOM 1202 C C . LEU B 1 62 ? 3.24 7.406 -2.457 1 86.62 62 LEU B C 1
ATOM 1204 O O . LEU B 1 62 ? 3.998 8.375 -2.4 1 86.62 62 LEU B O 1
ATOM 1208 N N . LYS B 1 63 ? 2.271 7.23 -3.324 1 88.19 63 LYS B N 1
ATOM 1209 C CA . LYS B 1 63 ? 1.884 8.359 -4.164 1 88.19 63 LYS B CA 1
ATOM 1210 C C . LYS B 1 63 ? 1.026 9.352 -3.383 1 88.19 63 LYS B C 1
ATOM 1212 O O . LYS B 1 63 ? 0.039 8.969 -2.754 1 88.19 63 LYS B O 1
ATOM 1217 N N . ALA B 1 64 ? 1.477 10.594 -3.443 1 93.62 64 ALA B N 1
ATOM 1218 C CA . ALA B 1 64 ? 0.752 11.602 -2.672 1 93.62 64 ALA B CA 1
ATOM 1219 C C . ALA B 1 64 ? 0.827 12.969 -3.344 1 93.62 64 ALA B C 1
ATOM 1221 O O . ALA B 1 64 ? 1.79 13.266 -4.055 1 93.62 64 ALA B O 1
ATOM 1222 N N . ASP B 1 65 ? -0.218 13.711 -3.16 1 95.12 65 ASP B N 1
ATOM 1223 C CA . ASP B 1 65 ? -0.297 15.109 -3.572 1 95.12 65 ASP B CA 1
ATOM 1224 C C . ASP B 1 65 ? -1.116 15.93 -2.578 1 95.12 65 ASP B C 1
ATOM 1226 O O . ASP B 1 65 ? -1.888 15.375 -1.793 1 95.12 65 ASP B O 1
ATOM 1230 N N . PHE B 1 66 ? -0.887 17.234 -2.635 1 96 66 PHE B N 1
ATOM 1231 C CA . PHE B 1 66 ? -1.75 18.078 -1.803 1 96 66 PHE B CA 1
ATOM 1232 C C . PHE B 1 66 ? -3.207 17.938 -2.223 1 96 66 PHE B C 1
ATOM 1234 O O . PHE B 1 66 ? -3.51 17.844 -3.414 1 96 66 PHE B O 1
ATOM 1241 N N . TRP B 1 67 ? -4.004 17.906 -1.284 1 92.38 67 TRP B N 1
ATOM 1242 C CA . TRP B 1 67 ? -5.434 17.797 -1.552 1 92.38 67 TRP B CA 1
ATOM 1243 C C . TRP B 1 67 ? -5.957 19.078 -2.213 1 92.38 67 TRP B C 1
ATOM 1245 O O . TRP B 1 67 ? -5.609 20.188 -1.8 1 92.38 67 TRP B O 1
ATOM 1255 N N . SER B 1 68 ? -6.523 18.953 -3.275 1 85.06 68 SER B N 1
ATOM 1256 C CA . SER B 1 68 ? -7.195 20.062 -3.949 1 85.06 68 SER B CA 1
ATOM 1257 C C . SER B 1 68 ? -8.547 19.625 -4.512 1 85.06 68 SER B C 1
ATOM 1259 O O . SER B 1 68 ? -8.648 18.594 -5.168 1 85.06 68 SER B O 1
ATOM 1261 N N . PRO B 1 69 ? -9.547 20.344 -4.02 1 73.5 69 PRO B N 1
ATOM 1262 C CA . PRO B 1 69 ? -10.844 20.016 -4.617 1 73.5 69 PRO B CA 1
ATOM 1263 C C . PRO B 1 69 ? -10.789 19.953 -6.145 1 73.5 69 PRO B C 1
ATOM 1265 O O . PRO B 1 69 ? -11.461 19.109 -6.754 1 73.5 69 PRO B O 1
ATOM 1268 N N . GLN B 1 70 ? -9.992 20.891 -6.672 1 65.69 70 GLN B N 1
ATOM 1269 C CA . GLN B 1 70 ? -9.891 20.891 -8.125 1 65.69 70 GLN B CA 1
ATOM 1270 C C . GLN B 1 70 ? -9.211 19.625 -8.641 1 65.69 70 GLN B C 1
ATOM 1272 O O . GLN B 1 70 ? -9.641 19.047 -9.641 1 65.69 70 GLN B O 1
ATOM 1277 N N . ASN B 1 71 ? -8.203 19.172 -8.031 1 61.97 71 ASN B N 1
ATOM 1278 C CA . ASN B 1 71 ? -7.461 17.984 -8.445 1 61.97 71 ASN B CA 1
ATOM 1279 C C . ASN B 1 71 ? -8.312 16.734 -8.336 1 61.97 71 ASN B C 1
ATOM 1281 O O . ASN B 1 71 ? -8.148 15.797 -9.125 1 61.97 71 ASN B O 1
ATOM 1285 N N . GLU B 1 72 ? -9.164 16.734 -7.348 1 60.47 72 GLU B N 1
ATOM 1286 C CA . GLU B 1 72 ? -10.078 15.594 -7.234 1 60.47 72 GLU B CA 1
ATOM 1287 C C . GLU B 1 72 ? -10.977 15.484 -8.461 1 60.47 72 GLU B C 1
ATOM 1289 O O . GLU B 1 72 ? -11.266 14.383 -8.93 1 60.47 72 GLU B O 1
ATOM 1294 N N . LEU B 1 73 ? -11.305 16.609 -8.891 1 58.84 73 LEU B N 1
ATOM 1295 C CA . LEU B 1 73 ? -12.109 16.656 -10.109 1 58.84 73 LEU B CA 1
ATOM 1296 C C . LEU B 1 73 ? -11.312 16.156 -11.312 1 58.84 73 LEU B C 1
ATOM 1298 O O . LEU B 1 73 ? -11.828 15.422 -12.148 1 58.84 73 LEU B O 1
ATOM 1302 N N . LEU B 1 74 ? -10.102 16.531 -11.375 1 58.75 74 LEU B N 1
ATOM 1303 C CA . LEU B 1 74 ? -9.258 16.156 -12.5 1 58.75 74 LEU B CA 1
ATOM 1304 C C . LEU B 1 74 ? -8.922 14.68 -12.461 1 58.75 74 LEU B C 1
ATOM 1306 O O . LEU B 1 74 ? -8.867 14.023 -13.508 1 58.75 74 LEU B O 1
ATOM 1310 N N . GLN B 1 75 ? -8.633 14.211 -11.344 1 57.78 75 GLN B N 1
ATOM 1311 C CA . GLN B 1 75 ? -8.359 12.789 -11.188 1 57.78 75 GLN B CA 1
ATOM 1312 C C . GLN B 1 75 ? -9.586 11.945 -11.547 1 57.78 75 GLN B C 1
ATOM 1314 O O . GLN B 1 75 ? -9.461 10.883 -12.156 1 57.78 75 GLN B O 1
ATOM 1319 N N . ALA B 1 76 ? -10.695 12.461 -11.062 1 54.88 76 ALA B N 1
ATOM 1320 C CA . ALA B 1 76 ? -11.93 11.789 -11.469 1 54.88 76 ALA B CA 1
ATOM 1321 C C . ALA B 1 76 ? -12.055 11.75 -12.984 1 54.88 76 ALA B C 1
ATOM 1323 O O . ALA B 1 76 ? -12.531 10.766 -13.555 1 54.88 76 ALA B O 1
ATOM 1324 N N . TYR B 1 77 ? -11.484 12.734 -13.602 1 56 77 TYR B N 1
ATOM 1325 C CA . TYR B 1 77 ? -11.547 12.844 -15.055 1 56 77 TYR B CA 1
ATOM 1326 C C . TYR B 1 77 ? -10.445 12.016 -15.711 1 56 77 TYR B C 1
ATOM 1328 O O . TYR B 1 77 ? -10.625 11.5 -16.812 1 56 77 TYR B O 1
ATOM 1336 N N . ALA B 1 78 ? -9.305 12.023 -15.195 1 49.12 78 ALA B N 1
ATOM 1337 C CA . ALA B 1 78 ? -8.172 11.305 -15.766 1 49.12 78 ALA B CA 1
ATOM 1338 C C . ALA B 1 78 ? -8.383 9.797 -15.703 1 49.12 78 ALA B C 1
ATOM 1340 O O . ALA B 1 78 ? -7.914 9.062 -16.578 1 49.12 78 ALA B O 1
ATOM 1341 N N . ALA B 1 79 ? -8.938 9.359 -14.609 1 46.59 79 ALA B N 1
ATOM 1342 C CA . ALA B 1 79 ? -9.219 7.922 -14.57 1 46.59 79 ALA B CA 1
ATOM 1343 C C . ALA B 1 79 ? -9.945 7.469 -15.836 1 46.59 79 ALA B C 1
ATOM 1345 O O . ALA B 1 79 ? -9.766 6.336 -16.281 1 46.59 79 ALA B O 1
ATOM 1346 N N . ASN B 1 80 ? -10.633 8.242 -16.375 1 47.44 80 ASN B N 1
ATOM 1347 C CA . ASN B 1 80 ? -11.352 7.938 -17.609 1 47.44 80 ASN B CA 1
ATOM 1348 C C . ASN B 1 80 ? -10.438 8.023 -18.828 1 47.44 80 ASN B C 1
ATOM 1350 O O . ASN B 1 80 ? -10.742 7.457 -19.875 1 47.44 80 ASN B O 1
ATOM 1354 N N . PHE B 1 81 ? -9.461 8.758 -18.734 1 45.59 81 PHE B N 1
ATOM 1355 C CA . PHE B 1 81 ? -8.672 8.984 -19.938 1 45.59 81 PHE B CA 1
ATOM 1356 C C . PHE B 1 81 ? -7.738 7.805 -20.203 1 45.59 81 PHE B C 1
ATOM 1358 O O . PHE B 1 81 ? -7.301 7.59 -21.344 1 45.59 81 PHE B O 1
ATOM 1365 N N . THR B 1 82 ? -7.383 7.027 -19.219 1 42.12 82 THR B N 1
ATOM 1366 C CA . THR B 1 82 ? -6.414 5.996 -19.578 1 42.12 82 THR B CA 1
ATOM 1367 C C . THR B 1 82 ? -7 5.035 -20.609 1 42.12 82 THR B C 1
ATOM 1369 O O . THR B 1 82 ? -6.262 4.32 -21.281 1 42.12 82 THR B O 1
ATOM 1372 N N . PHE B 1 83 ? -8.227 4.91 -20.578 1 36.97 83 PHE B N 1
ATOM 1373 C CA . PHE B 1 83 ? -8.695 3.865 -21.484 1 36.97 83 PHE B CA 1
ATOM 1374 C C . PHE B 1 83 ? -8.633 4.336 -22.938 1 36.97 83 PHE B C 1
ATOM 1376 O O . PHE B 1 83 ? -8.625 3.52 -23.859 1 36.97 83 PHE B O 1
ATOM 1383 N N . ASN B 1 84 ? -8.695 5.633 -23.094 1 41.03 84 ASN B N 1
ATOM 1384 C CA . ASN B 1 84 ? -8.953 5.969 -24.5 1 41.03 84 ASN B CA 1
ATOM 1385 C C . ASN B 1 84 ? -7.68 5.891 -25.328 1 41.03 84 ASN B C 1
ATOM 1387 O O . ASN B 1 84 ? -7.711 6.117 -26.547 1 41.03 84 ASN B O 1
ATOM 1391 N N . LYS B 1 85 ? -6.621 5.855 -24.734 1 34.91 85 LYS B N 1
ATOM 1392 C CA . LYS B 1 85 ? -5.492 5.926 -25.656 1 34.91 85 LYS B CA 1
ATOM 1393 C C . LYS B 1 85 ? -5.309 4.605 -26.406 1 34.91 85 LYS B C 1
ATOM 1395 O O . LYS B 1 85 ? -4.602 4.547 -27.406 1 34.91 85 LYS B O 1
ATOM 1400 N N . PHE B 1 86 ? -5.844 3.523 -25.844 1 34.94 86 PHE B N 1
ATOM 1401 C CA . PHE B 1 86 ? -5.539 2.332 -26.625 1 34.94 86 PHE B CA 1
ATOM 1402 C C . PHE B 1 86 ? -6.402 2.273 -27.875 1 34.94 86 PHE B C 1
ATOM 1404 O O . PHE B 1 86 ? -6.336 1.305 -28.641 1 34.94 86 PHE B O 1
ATOM 1411 N N . LEU B 1 87 ? -7.395 3.039 -27.984 1 35.34 87 LEU B N 1
ATOM 1412 C CA . LEU B 1 87 ? -8.242 2.744 -29.141 1 35.34 87 LEU B CA 1
ATOM 1413 C C . LEU B 1 87 ? -7.645 3.322 -30.406 1 35.34 87 LEU B C 1
ATOM 1415 O O . LEU B 1 87 ? -7.938 2.846 -31.516 1 35.34 87 LEU B O 1
ATOM 1419 N N . HIS B 1 88 ? -6.82 4.355 -30.297 1 27.86 88 HIS B N 1
ATOM 1420 C CA . HIS B 1 88 ? -6.473 4.664 -31.688 1 27.86 88 HIS B CA 1
ATOM 1421 C C . HIS B 1 88 ? -5.238 3.887 -32.125 1 27.86 88 HIS B C 1
ATOM 1423 O O . HIS B 1 88 ? -4.312 3.678 -31.344 1 27.86 88 HIS B O 1
#

Foldseek 3Di:
DDDDDDDDDDDDPCVLVVLLCVLVVPPPFWDDWDADVVVRDIDTDTDDDPVVSQVSSVVSVDDDDDDDPVVVVVVVVVVVVVVPVVPD/DDDDDDDDDDDDPCVLVVLLCVLVVPDPFWDDWDADVVVRDIDTDTDDDPVVSQVSSVVSVDDDDDDDPVVVVVVVVVVVVVVPVVPD

pLDDT: mean 82.55, std 19.77, range [27.86, 98.44]

Solvent-accessible surface area (backbone atoms only — not comparable to full-atom values): 10052 Å² total; per-residue (Å²): 136,75,74,43,80,44,50,29,36,36,68,44,74,60,48,50,60,52,47,51,52,53,53,49,69,72,45,74,46,62,77,45,79,47,77,37,66,92,74,22,36,36,40,38,33,26,65,49,55,63,65,57,54,53,48,43,45,41,72,72,73,39,57,67,44,72,56,39,79,66,52,53,54,47,50,63,51,46,66,59,49,67,63,57,63,73,72,110,136,75,76,42,79,45,49,29,34,35,67,45,74,61,48,51,59,50,46,50,52,53,52,50,69,72,44,75,48,63,77,45,78,45,79,38,66,92,76,21,36,36,41,37,32,25,65,48,55,65,66,58,54,53,49,44,44,41,72,72,73,38,56,68,42,72,55,37,79,66,53,53,53,48,49,65,51,47,68,59,48,68,64,56,63,72,73,109